Protein AF-A0A967WKT3-F1 (afdb_monomer_lite)

pLDDT: mean 93.62, std 7.03, range [52.0, 98.31]

Radius of gyration: 18.39 Å; chains: 1; bounding box: 40×36×46 Å

Structure (mmCIF, N/CA/C/O backbone):
data_AF-A0A967WKT3-F1
#
_entry.id   AF-A0A967WKT3-F1
#
loop_
_atom_site.group_PDB
_atom_site.id
_atom_site.type_symbol
_atom_site.label_atom_id
_atom_site.label_alt_id
_atom_site.label_comp_id
_atom_site.label_asym_id
_atom_site.label_entity_id
_atom_site.label_seq_id
_atom_site.pdbx_PDB_ins_code
_atom_site.Cartn_x
_atom_site.Cartn_y
_atom_site.Cartn_z
_atom_site.occupancy
_atom_site.B_iso_or_equiv
_atom_site.auth_seq_id
_atom_site.auth_comp_id
_atom_site.auth_asym_id
_atom_site.auth_atom_id
_atom_site.pdbx_PDB_model_num
ATOM 1 N N . GLU A 1 1 ? 21.802 2.736 -5.404 1.00 52.00 1 GLU A N 1
ATOM 2 C CA . GLU A 1 1 ? 21.046 2.856 -6.667 1.00 52.00 1 GLU A CA 1
ATOM 3 C C . GLU A 1 1 ? 20.361 1.517 -6.993 1.00 52.00 1 GLU A C 1
ATOM 5 O O . GLU A 1 1 ? 20.881 0.752 -7.789 1.00 52.00 1 GLU A O 1
ATOM 10 N N . LEU A 1 2 ? 19.267 1.168 -6.297 1.00 81.25 2 LEU A N 1
ATOM 11 C CA . LEU A 1 2 ? 18.491 -0.081 -6.509 1.00 81.25 2 LEU A CA 1
ATOM 12 C C . LEU A 1 2 ? 16.968 0.158 -6.431 1.00 81.25 2 LEU A C 1
ATOM 14 O O . LEU A 1 2 ? 16.186 -0.789 -6.381 1.00 81.25 2 LEU A O 1
ATOM 18 N N . ALA A 1 3 ? 16.544 1.420 -6.338 1.00 83.69 3 ALA A N 1
ATOM 19 C CA . ALA A 1 3 ? 15.132 1.762 -6.276 1.00 83.69 3 ALA A CA 1
ATOM 20 C C . ALA A 1 3 ? 14.528 1.687 -7.682 1.00 83.69 3 ALA A C 1
ATOM 22 O O . ALA A 1 3 ? 15.153 2.123 -8.645 1.00 83.69 3 ALA A O 1
ATOM 23 N N . ALA A 1 4 ? 13.312 1.152 -7.788 1.00 85.81 4 ALA A N 1
ATOM 24 C CA . ALA A 1 4 ? 12.549 1.220 -9.025 1.00 85.81 4 ALA A CA 1
ATOM 25 C C . ALA A 1 4 ? 12.075 2.662 -9.254 1.00 85.81 4 ALA A C 1
ATOM 27 O O . ALA A 1 4 ? 11.468 3.269 -8.366 1.00 85.81 4 ALA A O 1
ATOM 28 N N . GLU A 1 5 ? 12.324 3.192 -10.449 1.00 87.00 5 GLU A N 1
ATOM 29 C CA . GLU A 1 5 ? 11.925 4.538 -10.849 1.00 87.00 5 GLU A CA 1
ATOM 30 C C . GLU A 1 5 ? 11.174 4.496 -12.178 1.00 87.00 5 GLU A C 1
ATOM 32 O O . GLU A 1 5 ? 11.621 3.885 -13.145 1.00 87.00 5 GLU A O 1
ATOM 37 N N . GLY A 1 6 ? 10.031 5.180 -12.247 1.00 91.19 6 GLY A N 1
ATOM 38 C CA . GLY A 1 6 ? 9.240 5.231 -13.474 1.00 91.19 6 GLY A CA 1
ATOM 39 C C . GLY A 1 6 ? 8.608 3.885 -13.847 1.00 91.19 6 GLY A C 1
ATOM 40 O O . GLY A 1 6 ? 8.189 3.119 -12.980 1.00 91.19 6 GLY A O 1
ATOM 41 N N . LEU A 1 7 ? 8.458 3.653 -15.154 1.00 94.94 7 LEU A N 1
ATOM 42 C CA . LEU A 1 7 ? 7.954 2.392 -15.704 1.00 94.94 7 LEU A CA 1
ATOM 43 C C . LEU A 1 7 ? 9.107 1.407 -15.936 1.00 94.94 7 LEU A C 1
ATOM 45 O O . LEU A 1 7 ? 10.220 1.859 -16.212 1.00 94.94 7 LEU A O 1
ATOM 49 N N . PRO A 1 8 ? 8.841 0.086 -15.913 1.00 94.88 8 PRO A N 1
ATOM 50 C CA . PRO A 1 8 ? 9.868 -0.911 -16.177 1.00 94.88 8 PRO A CA 1
ATOM 51 C C . PRO A 1 8 ? 10.568 -0.677 -17.520 1.00 94.88 8 PRO A C 1
ATOM 53 O O . PRO A 1 8 ? 9.932 -0.526 -18.568 1.00 94.88 8 PRO A O 1
ATOM 56 N N . SER A 1 9 ? 11.895 -0.688 -17.493 1.00 94.69 9 SER A N 1
ATOM 57 C CA . SER A 1 9 ? 12.745 -0.661 -18.678 1.00 94.69 9 SER A CA 1
ATOM 58 C C . SER A 1 9 ? 12.543 -1.915 -19.544 1.00 94.69 9 SER A C 1
ATOM 60 O O . SER A 1 9 ? 12.045 -2.941 -19.071 1.00 94.69 9 SER A O 1
ATOM 62 N N . PRO A 1 10 ? 12.999 -1.919 -20.812 1.00 95.38 10 PRO A N 1
ATOM 63 C CA . PRO A 1 10 ? 12.911 -3.107 -21.663 1.00 95.38 10 PRO A CA 1
ATOM 64 C C . PRO A 1 10 ? 13.595 -4.352 -21.080 1.00 95.38 10 PRO A C 1
ATOM 66 O O . PRO A 1 10 ? 13.173 -5.472 -21.363 1.00 95.38 10 PRO A O 1
ATOM 69 N N . ALA A 1 11 ? 14.654 -4.179 -20.283 1.00 95.25 11 ALA A N 1
ATOM 70 C CA . ALA A 1 11 ? 15.328 -5.287 -19.611 1.00 95.25 11 ALA A CA 1
ATOM 71 C C . ALA A 1 11 ? 14.487 -5.833 -18.448 1.00 95.25 11 ALA A C 1
ATOM 73 O O . ALA A 1 11 ? 14.328 -7.046 -18.329 1.00 95.25 11 ALA A O 1
ATOM 74 N N . GLU A 1 12 ? 13.888 -4.955 -17.643 1.00 95.31 12 GLU A N 1
ATOM 75 C CA . GLU A 1 12 ? 13.001 -5.345 -16.541 1.00 95.31 12 GLU A CA 1
ATOM 76 C C . GLU A 1 12 ? 11.717 -5.998 -17.057 1.00 95.31 12 GLU A C 1
ATOM 78 O O . GLU A 1 12 ? 11.296 -7.023 -16.530 1.00 95.31 12 GLU A O 1
ATOM 83 N N . LEU A 1 13 ? 11.137 -5.500 -18.152 1.00 95.44 13 LEU A N 1
ATOM 84 C CA . LEU A 1 13 ? 9.973 -6.123 -18.787 1.00 95.44 13 LEU A CA 1
ATOM 85 C C . LEU A 1 13 ? 10.241 -7.573 -19.196 1.00 95.44 13 LEU A C 1
ATOM 87 O O . LEU A 1 13 ? 9.373 -8.423 -19.004 1.00 95.44 13 LEU A O 1
ATOM 91 N N . LYS A 1 14 ? 11.437 -7.891 -19.710 1.00 96.56 14 LYS A N 1
ATOM 92 C CA . LYS A 1 14 ? 11.809 -9.280 -20.034 1.00 96.56 14 LYS A CA 1
ATOM 93 C C . LYS A 1 14 ? 11.796 -10.185 -18.799 1.00 96.56 14 LYS A C 1
ATOM 95 O O . LYS A 1 14 ? 11.444 -11.352 -18.926 1.00 96.56 14 LYS A O 1
ATOM 100 N N . LEU A 1 15 ? 12.141 -9.650 -17.626 1.00 96.12 15 LEU A N 1
ATOM 101 C CA . LEU A 1 15 ? 12.105 -10.381 -16.356 1.00 96.12 15 LEU A CA 1
ATOM 102 C C . LEU A 1 15 ? 10.687 -10.485 -15.779 1.00 96.12 15 LEU A C 1
ATOM 104 O O . LEU A 1 15 ? 10.347 -11.505 -15.190 1.00 96.12 15 LEU A O 1
ATOM 108 N N . LEU A 1 16 ? 9.859 -9.452 -15.957 1.00 96.00 16 LEU A N 1
ATOM 109 C CA . LEU A 1 16 ? 8.505 -9.384 -15.396 1.00 96.00 16 LEU A CA 1
ATOM 110 C C . LEU A 1 16 ? 7.456 -10.124 -16.240 1.00 96.00 16 LEU A C 1
ATOM 112 O O . LEU A 1 16 ? 6.484 -10.639 -15.692 1.00 96.00 16 LEU A O 1
ATOM 116 N N . THR A 1 17 ? 7.638 -10.202 -17.563 1.00 95.50 17 THR A N 1
ATOM 117 C CA . THR A 1 17 ? 6.653 -10.785 -18.498 1.00 95.50 17 THR A CA 1
ATOM 118 C C . THR A 1 17 ? 6.248 -12.227 -18.155 1.00 95.50 17 THR A C 1
ATOM 120 O O . THR A 1 17 ? 5.049 -12.505 -18.191 1.00 95.50 17 THR A O 1
ATOM 123 N N . PRO A 1 18 ? 7.161 -13.142 -17.762 1.00 97.44 18 PRO A N 1
ATOM 124 C CA . PRO A 1 18 ? 6.781 -14.500 -17.356 1.00 97.44 18 PRO A CA 1
ATOM 125 C C . PRO A 1 18 ? 5.829 -14.562 -16.152 1.00 97.44 18 PRO A C 1
ATOM 127 O O . PRO A 1 18 ? 5.149 -15.565 -15.961 1.00 97.44 18 PRO A O 1
ATOM 130 N N . PHE A 1 19 ? 5.766 -13.500 -15.344 1.00 97.19 19 PHE A N 1
ATOM 131 C CA . PHE A 1 19 ? 4.944 -13.416 -14.135 1.00 97.19 19 PHE A CA 1
ATOM 132 C C . PHE A 1 19 ? 3.706 -12.537 -14.315 1.00 97.19 19 PHE A C 1
ATOM 134 O O . PHE A 1 19 ? 3.054 -12.198 -13.332 1.00 97.19 19 PHE A O 1
ATOM 141 N N . ARG A 1 20 ? 3.366 -12.145 -15.548 1.00 94.94 20 ARG A N 1
ATOM 142 C CA . ARG A 1 20 ? 2.317 -11.151 -15.806 1.00 94.94 20 ARG A CA 1
ATOM 143 C C . ARG A 1 20 ? 0.958 -11.518 -15.205 1.00 94.94 20 ARG A C 1
ATOM 145 O O . ARG A 1 20 ? 0.291 -10.634 -14.688 1.00 94.94 20 ARG A O 1
ATOM 152 N N . ASP A 1 21 ? 0.600 -12.800 -15.188 1.00 96.31 21 ASP A N 1
ATOM 153 C CA . ASP A 1 21 ? -0.665 -13.280 -14.607 1.00 96.31 21 ASP A CA 1
ATOM 154 C C . ASP A 1 21 ? -0.677 -13.268 -13.066 1.00 96.31 21 ASP A C 1
ATOM 156 O O . ASP A 1 21 ? -1.728 -13.400 -12.443 1.00 96.31 21 ASP A O 1
ATOM 160 N N . GLN A 1 22 ? 0.491 -13.117 -12.439 1.00 97.25 22 GLN A N 1
ATOM 161 C CA . GLN A 1 22 ? 0.667 -13.058 -10.984 1.00 97.25 22 GLN A CA 1
ATOM 162 C C . GLN A 1 22 ? 0.882 -11.625 -10.481 1.00 97.25 22 GLN A C 1
ATOM 164 O O . GLN A 1 22 ? 0.911 -11.393 -9.272 1.00 97.25 22 GLN A O 1
ATOM 169 N N . LEU A 1 23 ? 1.059 -10.665 -11.391 1.00 95.44 23 LEU A N 1
ATOM 170 C CA . LEU A 1 23 ? 1.365 -9.278 -11.073 1.00 95.44 23 LEU A CA 1
ATOM 171 C C . LEU A 1 23 ? 0.169 -8.374 -11.391 1.00 95.44 23 LEU A C 1
ATOM 173 O O . LEU A 1 23 ? -0.495 -8.568 -12.410 1.00 95.44 23 LEU A O 1
ATOM 177 N N . PRO A 1 24 ? -0.098 -7.346 -10.567 1.00 94.94 24 PRO A N 1
ATOM 178 C CA . PRO A 1 24 ? -1.072 -6.322 -10.915 1.00 94.94 24 PRO A CA 1
ATOM 179 C C . PRO A 1 24 ? -0.722 -5.661 -12.253 1.00 94.94 24 PRO A C 1
ATOM 181 O O . PRO A 1 24 ? 0.436 -5.330 -12.506 1.00 94.94 24 PRO A O 1
ATOM 184 N N . GLU A 1 25 ? -1.724 -5.405 -13.095 1.00 94.75 25 GLU A N 1
ATOM 185 C CA . GLU A 1 25 ? -1.525 -4.755 -14.400 1.00 94.75 25 GLU A CA 1
ATOM 186 C C . GLU A 1 25 ? -0.844 -3.381 -14.273 1.00 94.75 25 GLU A C 1
ATOM 188 O O . GLU A 1 25 ? -0.033 -2.990 -15.115 1.00 94.75 25 GLU A O 1
ATOM 193 N N . GLU A 1 26 ? -1.127 -2.679 -13.176 1.00 94.75 26 GLU A N 1
ATOM 194 C CA . GLU A 1 26 ? -0.549 -1.385 -12.812 1.00 94.75 26 GLU A CA 1
ATOM 195 C C . GLU A 1 26 ? 0.986 -1.400 -12.713 1.00 94.75 26 GLU A C 1
ATOM 197 O O . GLU A 1 26 ? 1.603 -0.374 -12.987 1.00 94.75 26 GLU A O 1
ATOM 202 N N . VAL A 1 27 ? 1.627 -2.555 -12.482 1.00 94.50 27 VAL A N 1
ATOM 203 C CA . VAL A 1 27 ? 3.099 -2.702 -12.543 1.00 94.50 27 VAL A CA 1
ATOM 204 C C . VAL A 1 27 ? 3.662 -2.316 -13.918 1.00 94.50 27 VAL A C 1
ATOM 206 O O . VAL A 1 27 ? 4.782 -1.816 -14.014 1.00 94.50 27 VAL A O 1
ATOM 209 N N . PHE A 1 28 ? 2.896 -2.530 -14.990 1.00 94.56 28 PHE A N 1
ATOM 210 C CA . PHE A 1 28 ? 3.336 -2.299 -16.368 1.00 94.56 28 PHE A CA 1
ATOM 211 C C . PHE A 1 28 ? 2.882 -0.949 -16.934 1.00 94.56 28 PHE A C 1
ATOM 213 O O . PHE A 1 28 ? 3.394 -0.518 -17.966 1.00 94.56 28 PHE A O 1
ATOM 220 N N . THR A 1 29 ? 1.905 -0.297 -16.300 1.00 94.44 29 THR A N 1
ATOM 221 C CA . THR A 1 29 ? 1.217 0.879 -16.861 1.00 94.44 29 THR A CA 1
ATOM 222 C C . THR A 1 29 ? 1.338 2.126 -15.994 1.00 94.44 29 THR A C 1
ATOM 224 O O . THR A 1 29 ? 1.184 3.236 -16.509 1.00 94.44 29 THR A O 1
ATOM 227 N N . GLN A 1 30 ? 1.652 1.979 -14.705 1.00 93.81 30 GLN A N 1
ATOM 228 C CA . GLN A 1 30 ? 1.700 3.088 -13.766 1.00 93.81 30 GLN A CA 1
ATOM 229 C C . GLN A 1 30 ? 2.923 3.010 -12.851 1.00 93.81 30 GLN A C 1
ATOM 231 O O . GLN A 1 30 ? 3.081 2.098 -12.046 1.00 93.81 30 GLN A O 1
ATOM 236 N N . ALA A 1 31 ? 3.762 4.045 -12.907 1.00 91.75 31 ALA A N 1
ATOM 237 C CA . ALA A 1 31 ? 4.843 4.204 -11.945 1.00 91.75 31 ALA A CA 1
ATOM 238 C C . ALA A 1 31 ? 4.266 4.416 -10.536 1.00 91.75 31 ALA A C 1
ATOM 240 O O . ALA A 1 31 ? 3.457 5.326 -10.311 1.00 91.75 31 ALA A O 1
ATOM 241 N N . TYR A 1 32 ? 4.694 3.593 -9.579 1.00 89.94 32 TYR A N 1
ATOM 242 C CA . TYR A 1 32 ? 4.289 3.751 -8.188 1.00 89.94 32 TYR A CA 1
ATOM 243 C C . TYR A 1 32 ? 4.877 5.035 -7.596 1.00 89.94 32 TYR A C 1
ATOM 245 O O . TYR A 1 32 ? 6.066 5.322 -7.719 1.00 89.94 32 TYR A O 1
ATOM 253 N N . ALA A 1 33 ? 4.037 5.794 -6.896 1.00 89.81 33 ALA A N 1
ATOM 254 C CA . ALA A 1 33 ? 4.454 6.958 -6.134 1.00 89.81 33 ALA A CA 1
ATOM 255 C C . ALA A 1 33 ? 3.744 6.955 -4.773 1.00 89.81 33 ALA A C 1
ATOM 257 O O . ALA A 1 33 ? 2.508 6.959 -4.736 1.00 89.81 33 ALA A O 1
ATOM 258 N N . PRO A 1 34 ? 4.483 6.994 -3.647 1.00 90.44 34 PRO A N 1
ATOM 259 C CA . PRO A 1 34 ? 3.874 7.100 -2.329 1.00 90.44 34 PRO A CA 1
ATOM 260 C C . PRO A 1 34 ? 2.962 8.337 -2.216 1.00 90.44 34 PRO A C 1
ATOM 262 O O . PRO A 1 34 ? 3.291 9.396 -2.769 1.00 90.44 34 PRO A O 1
ATOM 265 N N . PRO A 1 35 ? 1.839 8.260 -1.473 1.00 92.69 35 PRO A N 1
ATOM 266 C CA . PRO A 1 35 ? 0.986 9.416 -1.229 1.00 92.69 35 PRO A CA 1
ATOM 267 C C . PRO A 1 35 ? 1.775 10.568 -0.597 1.00 92.69 35 PRO A C 1
ATOM 269 O O . PRO A 1 35 ? 2.394 10.408 0.452 1.00 92.69 35 PRO A O 1
ATOM 272 N N . LYS A 1 36 ? 1.716 11.754 -1.206 1.00 92.94 36 LYS A N 1
ATOM 273 C CA . LYS A 1 36 ? 2.376 12.959 -0.686 1.00 92.94 36 LYS A CA 1
ATOM 274 C C . LYS A 1 36 ? 1.426 13.776 0.189 1.00 92.94 36 LYS A C 1
ATOM 276 O O . LYS A 1 36 ? 0.217 13.835 -0.053 1.00 92.94 36 LYS A O 1
ATOM 281 N N . THR A 1 37 ? 1.982 14.437 1.198 1.00 93.19 37 THR A N 1
ATOM 282 C CA . THR A 1 37 ? 1.304 15.467 2.002 1.00 93.19 37 THR A CA 1
ATOM 283 C C . THR A 1 37 ? 1.981 16.812 1.777 1.00 93.19 37 THR A C 1
ATOM 285 O O . THR A 1 37 ? 3.170 16.844 1.477 1.00 93.19 37 THR A O 1
ATOM 288 N N . ARG A 1 38 ? 1.262 17.924 1.968 1.00 90.88 38 ARG A N 1
ATOM 289 C CA . ARG A 1 38 ? 1.854 19.271 1.865 1.00 90.88 38 ARG A CA 1
ATOM 290 C C . ARG A 1 38 ? 2.678 19.688 3.089 1.00 90.88 38 ARG A C 1
ATOM 292 O O . ARG A 1 38 ? 3.295 20.739 3.053 1.00 90.88 38 ARG A O 1
ATOM 299 N N . GLY A 1 39 ? 2.661 18.900 4.167 1.00 92.69 39 GLY A N 1
ATOM 300 C CA . GLY A 1 39 ? 3.346 19.239 5.421 1.00 92.69 39 GLY A CA 1
ATOM 301 C C . GLY A 1 39 ? 2.669 20.351 6.235 1.00 92.69 39 GLY A C 1
ATOM 302 O O . GLY A 1 39 ? 3.171 20.727 7.282 1.00 92.69 39 GLY A O 1
ATOM 303 N N . ASP A 1 40 ? 1.505 20.838 5.802 1.00 95.25 40 ASP A N 1
ATOM 304 C CA . ASP A 1 40 ? 0.713 21.906 6.434 1.00 95.25 40 ASP A CA 1
ATOM 305 C C . ASP A 1 40 ? -0.238 21.393 7.538 1.00 95.25 40 ASP A C 1
ATOM 307 O O . ASP A 1 40 ? -1.137 22.105 7.978 1.00 95.25 40 ASP A O 1
ATOM 311 N N . GLY A 1 41 ? -0.113 20.120 7.931 1.00 92.38 41 GLY A N 1
ATOM 312 C CA . GLY A 1 41 ? -1.041 19.434 8.838 1.00 92.38 41 GLY A CA 1
ATOM 313 C C . GLY A 1 41 ? -2.400 19.066 8.217 1.00 92.38 41 GLY A C 1
ATOM 314 O O . GLY A 1 41 ? -3.158 18.293 8.807 1.00 92.38 41 GLY A O 1
ATOM 315 N N . ASN A 1 42 ? -2.726 19.529 7.005 1.00 94.88 42 ASN A N 1
ATOM 316 C CA . ASN A 1 42 ? -3.996 19.230 6.346 1.00 94.88 42 ASN A CA 1
ATOM 317 C C . ASN A 1 42 ? -3.908 17.958 5.491 1.00 94.88 42 ASN A C 1
ATOM 319 O O . ASN A 1 42 ? -3.705 17.982 4.275 1.00 94.88 42 ASN A O 1
ATOM 323 N N . VAL A 1 43 ? -4.153 16.815 6.130 1.00 95.81 43 VAL A N 1
ATOM 324 C CA . VAL A 1 43 ? -4.113 15.487 5.489 1.00 95.81 43 VAL A CA 1
ATOM 325 C C . VAL A 1 43 ? -5.499 14.919 5.154 1.00 95.81 43 VAL A C 1
ATOM 327 O O . VAL A 1 43 ? -5.635 13.741 4.815 1.00 95.81 43 VAL A O 1
ATOM 330 N N . ARG A 1 44 ? -6.560 15.743 5.196 1.00 95.12 44 ARG A N 1
ATOM 331 C CA . ARG A 1 44 ? -7.959 15.283 5.060 1.00 95.12 44 ARG A CA 1
ATOM 332 C C . ARG A 1 44 ? -8.227 14.532 3.753 1.00 95.12 44 ARG A C 1
ATOM 334 O O . ARG A 1 44 ? -9.026 13.596 3.734 1.00 95.12 44 ARG A O 1
ATOM 341 N N . ARG A 1 45 ? -7.571 14.920 2.651 1.00 95.00 45 ARG A N 1
ATOM 342 C CA . ARG A 1 45 ? -7.686 14.215 1.360 1.00 95.00 45 ARG A CA 1
ATOM 343 C C . ARG A 1 45 ? -7.162 12.780 1.462 1.00 95.00 45 ARG A C 1
ATOM 345 O O . ARG A 1 45 ? -7.870 11.866 1.046 1.00 95.00 45 ARG A O 1
ATOM 352 N N . ASN A 1 46 ? -5.985 12.597 2.056 1.00 95.94 46 ASN A N 1
ATOM 353 C CA . ASN A 1 46 ? -5.343 11.290 2.192 1.00 95.94 46 ASN A CA 1
ATOM 354 C C . ASN A 1 46 ? -6.124 10.402 3.169 1.00 95.94 46 ASN A C 1
ATOM 356 O O . ASN A 1 46 ? -6.375 9.244 2.858 1.00 95.94 46 ASN A O 1
ATOM 360 N N . LEU A 1 47 ? -6.627 10.959 4.278 1.00 95.38 47 LEU A N 1
ATOM 361 C CA . LEU A 1 47 ? -7.480 10.220 5.218 1.00 95.38 47 LEU A CA 1
ATOM 362 C C . LEU A 1 47 ? -8.767 9.695 4.561 1.00 95.38 47 LEU A C 1
ATOM 364 O O . LEU A 1 47 ? -9.155 8.552 4.790 1.00 95.38 47 LEU A O 1
ATOM 368 N N . ARG A 1 48 ? -9.420 10.485 3.694 1.00 95.94 48 ARG A N 1
ATOM 369 C CA . ARG A 1 48 ? -10.598 10.009 2.942 1.00 95.94 48 ARG A CA 1
ATOM 370 C C . ARG A 1 48 ? -10.259 8.869 1.982 1.00 95.94 48 ARG A C 1
ATOM 372 O O . ARG A 1 48 ? -11.057 7.944 1.852 1.00 95.94 48 ARG A O 1
ATOM 379 N N . GLN A 1 49 ? -9.105 8.938 1.317 1.00 96.75 49 GLN A N 1
ATOM 380 C CA . GLN A 1 49 ? -8.625 7.849 0.463 1.00 96.75 49 GLN A CA 1
ATOM 381 C C . GLN A 1 49 ? -8.364 6.588 1.292 1.00 96.75 49 GLN A C 1
ATOM 383 O O . GLN A 1 49 ? -8.858 5.522 0.936 1.00 96.75 49 GLN A O 1
ATOM 388 N N . ALA A 1 50 ? -7.669 6.7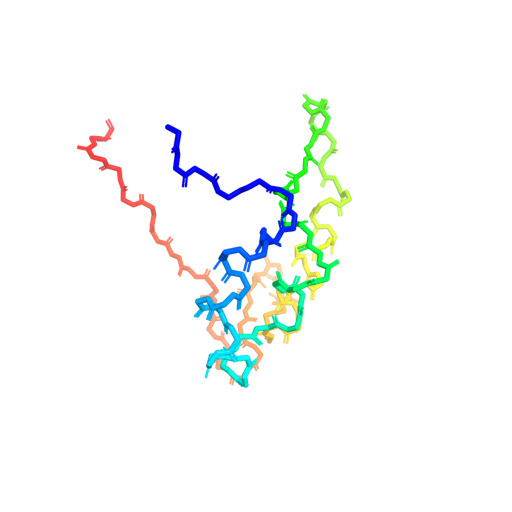21 2.424 1.00 96.88 50 ALA A N 1
ATOM 389 C CA . ALA A 1 50 ? -7.373 5.613 3.325 1.00 96.88 50 ALA A CA 1
ATOM 390 C C . ALA A 1 50 ? -8.653 4.928 3.829 1.00 96.88 50 ALA A C 1
ATOM 392 O O . ALA A 1 50 ? -8.778 3.714 3.717 1.00 96.88 50 ALA A O 1
ATOM 393 N N . ILE A 1 51 ? -9.654 5.693 4.286 1.00 96.38 51 ILE A N 1
ATOM 394 C CA . ILE A 1 51 ? -10.949 5.138 4.722 1.00 96.38 51 ILE A CA 1
ATOM 395 C C . ILE A 1 51 ? -11.651 4.388 3.580 1.00 96.38 51 ILE A C 1
ATOM 397 O O . ILE A 1 51 ? -12.269 3.351 3.817 1.00 96.38 51 ILE A O 1
ATOM 401 N N . ARG A 1 52 ? -11.562 4.880 2.336 1.00 97.88 52 ARG A N 1
ATOM 402 C CA . ARG A 1 52 ? -12.145 4.188 1.177 1.00 97.88 52 ARG A CA 1
ATOM 403 C C . ARG A 1 52 ? -11.468 2.840 0.927 1.00 97.88 52 ARG A C 1
ATOM 405 O O . ARG A 1 52 ? -12.180 1.857 0.745 1.00 97.88 52 ARG A O 1
ATOM 412 N N . LEU A 1 53 ? -10.136 2.800 0.953 1.00 97.94 53 LEU A N 1
ATOM 413 C CA . LEU A 1 53 ? -9.350 1.572 0.774 1.00 97.94 53 LEU A CA 1
ATOM 414 C C . LEU A 1 53 ? -9.637 0.563 1.893 1.00 97.94 53 LEU A C 1
ATOM 416 O O . LEU A 1 53 ? -9.943 -0.595 1.628 1.00 97.94 53 LEU A O 1
ATOM 420 N N . LEU A 1 54 ? -9.654 1.025 3.144 1.00 97.81 54 LEU A N 1
ATOM 421 C CA . LEU A 1 54 ? -10.013 0.204 4.301 1.00 97.81 54 LEU A CA 1
ATOM 422 C C . LEU A 1 54 ? -11.419 -0.395 4.154 1.00 97.81 54 LEU A C 1
ATOM 424 O O . LEU A 1 54 ? -11.606 -1.589 4.379 1.00 97.81 54 LEU A O 1
ATOM 428 N N . LYS A 1 55 ? -12.392 0.396 3.686 1.00 97.81 55 LYS A N 1
ATOM 429 C CA . LYS A 1 55 ? -13.757 -0.081 3.420 1.00 97.81 55 LYS A CA 1
ATOM 430 C C . LYS A 1 55 ? -13.816 -1.147 2.327 1.00 97.81 55 LYS A C 1
ATOM 432 O O . LYS A 1 55 ? -14.604 -2.083 2.465 1.00 97.81 55 LYS A O 1
ATOM 437 N N . GLN A 1 56 ? -13.021 -1.009 1.265 1.00 97.88 56 GLN A N 1
ATOM 438 C CA . GLN A 1 56 ? -12.901 -2.022 0.206 1.00 97.88 56 GLN A CA 1
ATOM 439 C C . GLN A 1 56 ? -12.314 -3.329 0.753 1.00 97.88 56 GLN A C 1
ATOM 441 O O . GLN A 1 56 ? -12.800 -4.398 0.406 1.00 97.88 56 GLN A O 1
ATOM 446 N N . ALA A 1 57 ? -11.369 -3.238 1.690 1.00 97.75 57 ALA A N 1
ATOM 447 C CA . ALA A 1 57 ? -10.791 -4.375 2.406 1.00 97.75 57 ALA A CA 1
ATOM 448 C C . ALA A 1 57 ? -11.668 -4.913 3.562 1.00 97.75 57 ALA A C 1
ATOM 450 O O . ALA A 1 57 ? -11.195 -5.689 4.385 1.00 97.75 57 ALA A O 1
ATOM 451 N N . GLY A 1 58 ? -12.935 -4.492 3.667 1.00 97.94 58 GLY A N 1
ATOM 452 C CA . GLY A 1 58 ? -13.877 -5.006 4.668 1.00 97.94 58 GLY A CA 1
ATOM 453 C C . GLY A 1 58 ? -13.850 -4.301 6.028 1.00 97.94 58 GLY A C 1
ATOM 454 O O . GLY A 1 58 ? -14.629 -4.668 6.907 1.00 97.94 58 GLY A O 1
ATOM 455 N N . TRP A 1 59 ? -13.038 -3.261 6.213 1.00 98.31 59 TRP A N 1
ATOM 456 C CA . TRP A 1 59 ? -12.947 -2.509 7.466 1.00 98.31 59 TRP A CA 1
ATOM 457 C C . TRP A 1 59 ? -13.905 -1.317 7.491 1.00 98.31 59 TRP A C 1
ATOM 459 O O . TRP A 1 59 ? -13.906 -0.4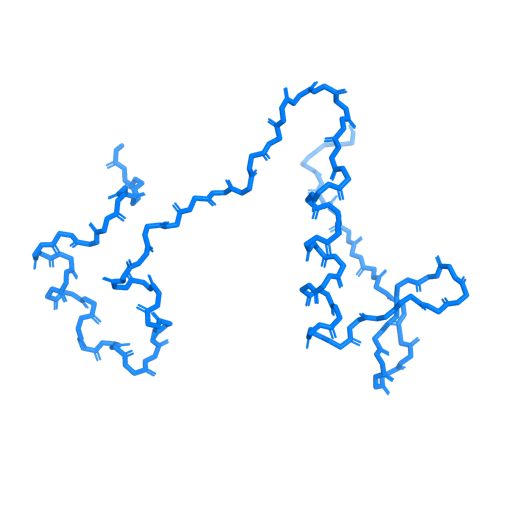71 6.597 1.00 98.31 59 TRP A O 1
ATOM 469 N N . VAL A 1 60 ? -14.734 -1.218 8.525 1.00 97.38 60 VAL A N 1
ATOM 470 C CA . VAL A 1 60 ? -15.761 -0.175 8.658 1.00 97.38 60 VAL A CA 1
ATOM 471 C C . VAL A 1 60 ? -15.675 0.518 10.009 1.00 97.38 60 VAL A C 1
ATOM 473 O O . VAL A 1 60 ? -15.221 -0.063 10.988 1.00 97.38 60 VAL A O 1
ATOM 476 N N . ILE A 1 61 ? -16.118 1.775 10.068 1.00 96.12 61 ILE A N 1
ATOM 477 C CA . ILE A 1 61 ? -16.235 2.496 11.336 1.00 96.12 61 ILE A CA 1
ATOM 478 C C . ILE A 1 61 ? -17.587 2.145 11.961 1.00 96.12 61 ILE A C 1
ATOM 480 O O . ILE A 1 61 ? -18.628 2.479 11.397 1.00 96.12 61 ILE A O 1
ATOM 484 N N . GLN A 1 62 ? -17.568 1.498 13.123 1.00 95.81 62 GLN A N 1
ATOM 485 C CA . GLN A 1 62 ? -18.735 1.215 13.962 1.00 95.81 62 GLN A CA 1
ATOM 486 C C . GLN A 1 62 ? -18.420 1.673 15.384 1.00 95.81 62 GLN A C 1
ATOM 488 O O . GLN A 1 62 ? -17.325 1.425 15.880 1.00 95.81 62 GLN A O 1
ATOM 493 N N . GLU A 1 63 ? -19.333 2.414 16.019 1.00 94.06 63 GLU A N 1
ATOM 494 C CA . GLU A 1 63 ? -19.141 2.936 17.386 1.00 94.06 63 GLU A CA 1
ATOM 495 C C . GLU A 1 63 ? -17.795 3.666 17.591 1.00 94.06 63 GLU A C 1
ATOM 497 O O . GLU A 1 63 ? -17.118 3.513 18.606 1.00 94.06 63 GLU A O 1
ATOM 502 N N . ARG A 1 64 ? -17.383 4.465 16.593 1.00 94.44 64 ARG A N 1
ATOM 503 C CA . ARG A 1 64 ? -16.089 5.181 16.549 1.00 94.44 64 ARG A CA 1
ATOM 504 C C . ARG A 1 64 ? -14.840 4.279 16.547 1.00 94.44 64 ARG A C 1
ATOM 506 O O . ARG A 1 64 ? -13.737 4.782 16.744 1.00 94.44 64 ARG A O 1
ATOM 513 N N . LYS A 1 65 ? -14.979 2.982 16.270 1.00 95.94 65 LYS A N 1
ATOM 514 C CA . LYS A 1 65 ? -13.878 2.016 16.131 1.00 95.94 65 LYS A CA 1
ATOM 515 C C . LYS A 1 65 ? -13.818 1.479 14.706 1.00 95.94 65 LYS A C 1
ATOM 517 O O . LYS A 1 65 ? -14.850 1.303 14.066 1.00 95.94 65 LYS A O 1
ATOM 522 N N . LEU A 1 66 ? -12.613 1.203 14.210 1.00 97.75 66 LEU A N 1
ATOM 523 C CA . LEU A 1 66 ? -12.425 0.498 12.944 1.00 97.75 66 LEU A CA 1
ATOM 524 C C . LEU A 1 66 ? -12.514 -1.011 13.197 1.00 97.75 66 LEU A C 1
ATOM 526 O O . LEU A 1 66 ? -11.694 -1.560 13.933 1.00 97.75 66 LEU A O 1
ATOM 530 N N . VAL A 1 67 ? -13.505 -1.666 12.602 1.00 98.12 67 VAL A N 1
ATOM 531 C CA . VAL A 1 67 ? -13.799 -3.090 12.806 1.00 98.12 67 VAL A CA 1
ATOM 532 C C . VAL A 1 67 ? -13.921 -3.821 11.475 1.00 98.12 67 VAL A C 1
ATOM 534 O O . VAL A 1 67 ? -14.381 -3.252 10.481 1.00 98.12 67 VAL A O 1
ATOM 537 N N . HIS A 1 68 ? -13.500 -5.081 11.436 1.00 98.25 68 HIS A N 1
ATOM 538 C CA . HIS A 1 68 ? -13.669 -5.916 10.254 1.00 98.25 68 HIS A CA 1
ATOM 539 C C . HIS A 1 68 ? -15.125 -6.386 10.155 1.00 98.25 68 HIS A C 1
ATOM 541 O O . HIS A 1 68 ? -15.670 -6.945 11.106 1.00 98.25 68 HIS A O 1
ATOM 547 N N . ARG A 1 69 ? -15.768 -6.179 9.001 1.00 96.94 69 ARG A N 1
ATOM 548 C CA . ARG A 1 69 ? -17.215 -6.389 8.821 1.00 96.94 69 ARG A CA 1
ATOM 549 C C . ARG A 1 69 ? -17.663 -7.823 9.102 1.00 96.94 69 ARG A C 1
ATOM 551 O O . ARG A 1 69 ? -18.761 -8.009 9.606 1.00 96.94 69 ARG A O 1
ATOM 558 N N . GLN A 1 70 ? -16.851 -8.818 8.744 1.00 96.38 70 GLN A N 1
ATOM 559 C CA . GLN A 1 70 ? -17.239 -10.227 8.876 1.00 96.38 70 GLN A CA 1
ATOM 560 C C . GLN A 1 70 ? -16.982 -10.782 10.279 1.00 96.38 70 GLN A C 1
ATOM 562 O O . GLN A 1 70 ? -17.784 -11.557 10.780 1.00 96.38 70 GLN A O 1
ATOM 567 N N . SER A 1 71 ? -15.870 -10.400 10.913 1.00 97.06 71 SER A N 1
ATOM 568 C CA . SER A 1 71 ? -15.461 -10.968 12.205 1.00 97.06 71 SER A CA 1
ATOM 569 C C . SER A 1 71 ? -15.856 -10.107 13.404 1.00 97.06 71 SER A C 1
ATOM 571 O O . SER A 1 71 ? -15.771 -10.574 14.535 1.00 97.06 71 SER A O 1
ATOM 573 N N . GLY A 1 72 ? -16.221 -8.838 13.194 1.00 96.06 72 GLY A N 1
ATOM 574 C CA . GLY A 1 72 ? -16.489 -7.872 14.265 1.00 96.06 72 GLY A CA 1
ATOM 575 C C . GLY A 1 72 ? -15.244 -7.449 15.057 1.00 96.06 72 GLY A C 1
ATOM 576 O O . GLY A 1 72 ? -15.341 -6.649 15.986 1.00 96.06 72 GLY A O 1
ATOM 577 N N . GLN A 1 73 ? -14.061 -7.957 14.704 1.00 97.50 73 GLN A N 1
ATOM 578 C CA . GLN A 1 73 ? -12.826 -7.672 15.425 1.00 97.50 73 GLN A CA 1
ATOM 579 C C . GLN A 1 73 ? -12.342 -6.246 15.149 1.00 97.50 73 GLN A C 1
ATOM 581 O O . GLN A 1 73 ? -12.326 -5.786 14.005 1.00 97.50 73 GLN A O 1
ATOM 586 N N . ALA A 1 74 ? -11.917 -5.552 16.205 1.00 97.75 74 ALA A N 1
ATOM 587 C CA . ALA A 1 74 ? -11.307 -4.232 16.093 1.00 97.75 74 ALA A CA 1
ATOM 588 C C . ALA A 1 74 ? -9.891 -4.328 15.507 1.00 97.75 74 ALA A C 1
ATOM 590 O O . ALA A 1 74 ? -9.110 -5.182 15.927 1.00 97.75 74 ALA A O 1
ATOM 591 N N . MET A 1 75 ? -9.546 -3.423 14.586 1.00 97.56 75 MET A N 1
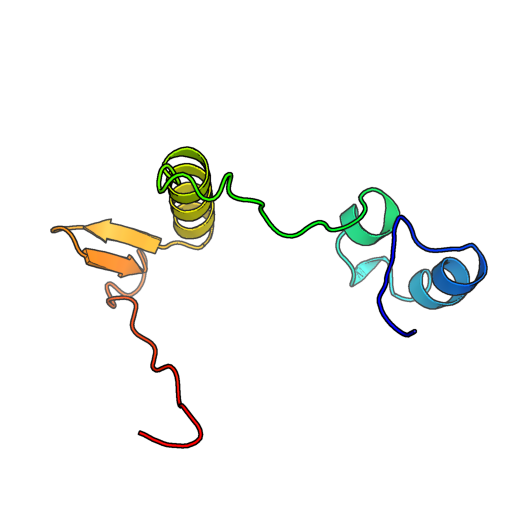ATOM 592 C CA . MET A 1 75 ? -8.193 -3.340 14.031 1.00 97.56 75 MET A CA 1
ATOM 593 C C . MET A 1 75 ? -7.200 -2.981 15.134 1.00 97.56 75 MET A C 1
ATOM 595 O O . MET A 1 75 ? -7.355 -1.962 15.811 1.00 97.56 75 MET A O 1
ATOM 599 N N . ARG A 1 76 ? -6.169 -3.808 15.296 1.00 96.44 76 ARG A N 1
ATOM 600 C CA . ARG A 1 76 ? -5.070 -3.593 16.237 1.00 96.44 76 ARG A CA 1
ATOM 601 C C . ARG A 1 76 ? -3.786 -4.121 15.624 1.00 96.44 76 ARG A C 1
ATOM 603 O O . ARG A 1 76 ? -3.800 -5.156 14.966 1.00 96.44 76 ARG A O 1
ATOM 610 N N . PHE A 1 77 ? -2.703 -3.403 15.856 1.00 96.25 77 PHE A N 1
ATOM 611 C CA . PHE A 1 77 ? -1.353 -3.833 15.534 1.00 96.25 77 PHE A CA 1
ATOM 612 C C . PHE A 1 77 ? -0.383 -3.118 16.473 1.00 96.25 77 PHE A C 1
ATOM 614 O O . PHE A 1 77 ? -0.738 -2.110 17.090 1.00 96.25 77 PHE A O 1
ATOM 621 N N . GLU A 1 78 ? 0.824 -3.653 16.576 1.00 96.44 78 GLU A N 1
ATOM 622 C CA . GLU A 1 78 ? 1.915 -3.093 17.361 1.00 96.44 78 GLU A CA 1
ATOM 623 C C . GLU A 1 78 ? 3.053 -2.703 16.417 1.00 96.44 78 GLU A C 1
ATOM 625 O O . GLU A 1 78 ? 3.369 -3.435 15.478 1.00 96.44 78 GLU A O 1
ATOM 630 N N . ILE A 1 79 ? 3.646 -1.532 16.649 1.00 94.88 79 ILE A N 1
ATOM 631 C CA . ILE A 1 79 ? 4.870 -1.108 15.967 1.00 94.88 79 ILE A CA 1
ATOM 632 C C . ILE A 1 79 ? 6.010 -1.343 16.949 1.00 94.88 79 ILE A C 1
ATOM 634 O O . ILE A 1 79 ? 6.178 -0.576 17.894 1.00 94.88 79 ILE A O 1
ATOM 638 N N . MET A 1 80 ? 6.782 -2.405 16.730 1.00 94.88 80 MET A N 1
ATOM 639 C CA . MET A 1 80 ? 7.961 -2.682 17.545 1.00 94.88 80 MET A CA 1
ATOM 640 C C . MET A 1 80 ? 9.094 -1.729 17.156 1.00 94.88 80 MET A C 1
ATOM 642 O O . MET A 1 80 ? 9.448 -1.624 15.980 1.00 94.88 80 MET A O 1
ATOM 646 N N . LEU A 1 81 ? 9.670 -1.051 18.146 1.00 93.19 81 LEU A N 1
ATOM 647 C CA . LEU A 1 81 ? 10.832 -0.181 17.977 1.00 93.19 81 LEU A CA 1
ATOM 648 C C . LEU A 1 81 ? 12.053 -0.829 18.638 1.00 93.19 81 LEU A C 1
ATOM 650 O O . LEU A 1 81 ? 11.935 -1.490 19.666 1.00 93.19 81 LEU A O 1
ATOM 654 N N . ALA A 1 82 ? 13.233 -0.647 18.038 1.00 85.56 82 ALA A N 1
ATOM 655 C CA . ALA A 1 82 ? 14.477 -1.275 18.496 1.00 85.56 82 ALA A CA 1
ATOM 6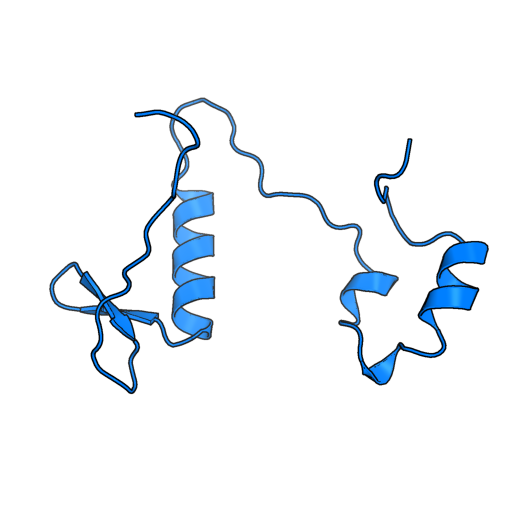56 C C . ALA A 1 82 ? 14.979 -0.743 19.856 1.00 85.56 82 ALA A C 1
ATOM 658 O O . ALA A 1 82 ? 15.884 -1.323 20.451 1.00 85.56 82 ALA A O 1
ATOM 659 N N . SER A 1 83 ? 14.417 0.358 20.359 1.00 70.69 83 SER A N 1
ATOM 660 C CA . SER A 1 83 ? 14.649 0.886 21.707 1.00 70.69 83 SER A CA 1
ATOM 661 C C . SER A 1 83 ? 13.436 1.725 22.144 1.00 70.69 83 SER A C 1
ATOM 663 O O . SER A 1 83 ? 12.865 2.390 21.274 1.00 70.6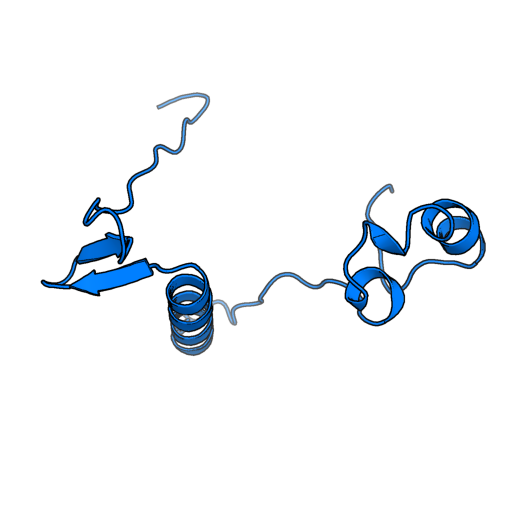9 83 SER A O 1
ATOM 665 N N . PRO A 1 84 ? 13.021 1.667 23.426 1.00 63.53 84 PRO A N 1
ATOM 666 C CA . PRO A 1 84 ? 11.906 2.457 23.960 1.00 63.53 84 PRO A CA 1
ATOM 667 C C . PRO A 1 84 ? 12.153 3.968 23.949 1.00 63.53 84 PRO A C 1
ATOM 669 O O . PRO A 1 84 ? 13.326 4.376 24.113 1.00 63.53 84 PRO A O 1
#

Foldseek 3Di:
DPDDDWADDPVVCVVCVVCCVVDDPCNHVPDDDPDDDPPPPPCVVVVVVVQVVLVVVQWDQDPNFTARNPPRDTDDDDDDDPPD

Sequence (84 aa):
ELAAEGLPSPAELKLLTPFRDQLPEEVFTQAYAPPKTRGDGNVRRNLRQAIRLLKQAGWVIQERKLVHRQSGQAMRFEIMLASP

Secondary structure (DSSP, 8-state):
-----SSPPHHHHHHHGGGGGGS-THHHH----PPP--SSS--HHHHHHHHHHHHHTTEEEETTEEEET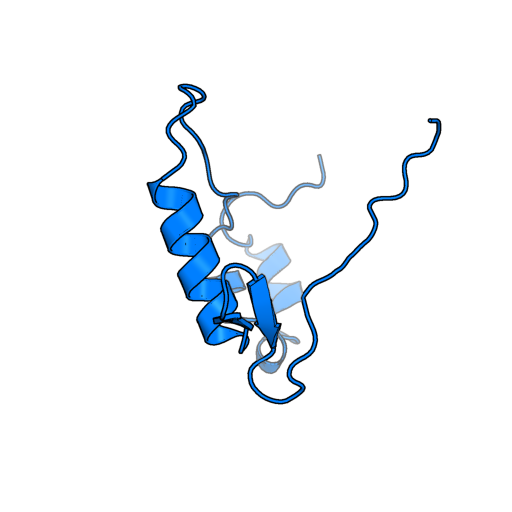TT-PBP------S--